Protein AF-A0A5C5FTT8-F1 (afdb_monomer_lite)

Organism: NCBI:txid5288

Foldseek 3Di:
DDDDDDDDDDDPPPPDPPDDQQKDFDWQWDPPDPPFIKTWTAIAGPPDDSPDDGPDTFWIWGPDFAQDQDFDADPVRHGDDCVPPPDDPDDPDDPDDGDGHIDIDGDPVVVVVSD

InterPro domains:
  IPR000307 Small ribosomal subunit protein bS16 [PF00886] (34-115)
  IPR023803 Small ribosomal subunit protein bS16 domain superfamily [G3DSA:3.30.1320.10] (9-115)
  IPR023803 Small ribosomal subunit protein bS16 domain superfamily [SSF54565] (23-114)

Secondary structure (DSSP, 8-state):
----------------------EEEEEEEPTT-SSS--EEEEEEETTS-TTSPPSEEEEEEEEEEE-PPPPPBPTTSPBPPHHHH-S-S-----SS---PEEEEEE-HHHHHHH-

Sequence (115 aa):
RLSSPAQLQAAPTQKRPTLTMAIRLRLSRHALTRNSPSYSLVATRSSSRPTAQPLEQLGLYQPLPSLEPAPSHSPNGAPRDPREWGARQFAPASERAPVGVKKVSWNLDRVRWWL

Structure (mmCIF, N/CA/C/O b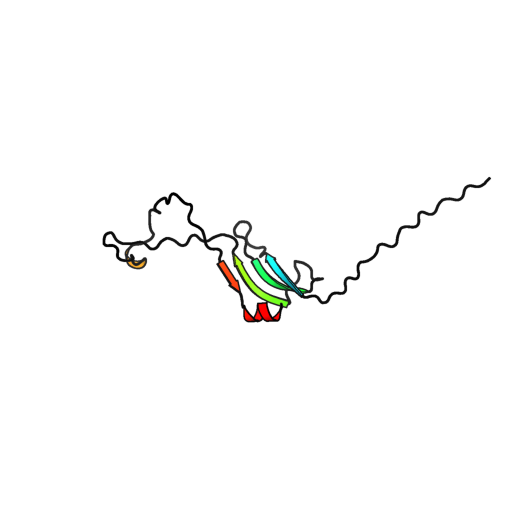ackbone):
data_AF-A0A5C5FTT8-F1
#
_entry.id   AF-A0A5C5FTT8-F1
#
loop_
_atom_site.group_PDB
_atom_site.id
_atom_site.type_symbol
_atom_site.label_atom_id
_atom_site.label_alt_id
_atom_site.label_comp_id
_atom_site.label_asym_id
_atom_site.label_entity_id
_atom_site.label_seq_id
_atom_site.pdbx_PDB_ins_code
_atom_site.Cartn_x
_atom_site.Cartn_y
_atom_site.Cartn_z
_atom_site.occupancy
_atom_site.B_iso_or_equiv
_atom_site.auth_seq_id
_atom_site.auth_comp_id
_atom_site.auth_asym_id
_atom_site.auth_atom_id
_atom_site.pdbx_PDB_model_num
ATOM 1 N N . ARG A 1 1 ? -42.520 44.480 38.877 1.00 45.84 1 ARG A N 1
ATOM 2 C CA . ARG A 1 1 ? -41.902 44.346 37.533 1.00 45.84 1 ARG A CA 1
ATOM 3 C C . ARG A 1 1 ? -40.552 43.662 37.745 1.00 45.84 1 ARG A C 1
ATOM 5 O O . ARG A 1 1 ? -39.659 44.302 38.266 1.00 45.84 1 ARG A O 1
ATOM 12 N N . LEU A 1 2 ? -40.533 42.329 37.823 1.00 53.53 2 LEU A N 1
ATOM 13 C CA . LEU A 1 2 ? -40.133 41.404 36.746 1.00 53.53 2 LEU A CA 1
ATOM 14 C C . LEU A 1 2 ? -38.753 41.731 36.164 1.00 53.53 2 LEU A C 1
ATOM 16 O O . LEU A 1 2 ? -38.648 42.701 35.421 1.00 53.53 2 LEU A O 1
ATOM 20 N N . SER A 1 3 ? -37.755 40.891 36.456 1.00 47.72 3 SER A N 1
ATOM 21 C CA . SER A 1 3 ? -36.723 40.444 35.502 1.00 47.72 3 SER A CA 1
ATOM 22 C C . SER A 1 3 ? -35.898 39.309 36.123 1.00 47.72 3 SER A C 1
ATOM 24 O O . SER A 1 3 ? -35.031 39.538 36.960 1.00 47.72 3 SER A O 1
ATOM 26 N N . SER A 1 4 ? -36.224 38.075 35.734 1.00 60.28 4 SER A N 1
ATOM 27 C CA . SER A 1 4 ? -35.455 36.859 36.025 1.00 60.28 4 SER A CA 1
ATOM 28 C C . SER A 1 4 ? -34.168 36.815 35.190 1.00 60.28 4 SER A C 1
ATOM 30 O O . SER A 1 4 ? -34.198 37.239 34.033 1.00 60.28 4 SER A O 1
ATOM 32 N N . PRO A 1 5 ? -33.061 36.243 35.692 1.00 58.53 5 PRO A N 1
ATOM 33 C CA . PRO A 1 5 ? -31.905 35.947 34.858 1.00 58.53 5 PRO A CA 1
ATOM 34 C C . PRO A 1 5 ? -32.193 34.721 33.979 1.00 58.53 5 PRO A C 1
ATOM 36 O O . PRO A 1 5 ? -32.525 33.642 34.470 1.00 58.53 5 PRO A O 1
ATOM 39 N N . ALA A 1 6 ? -32.080 34.898 32.663 1.00 56.66 6 ALA A N 1
ATOM 40 C CA . ALA A 1 6 ? -32.197 33.829 31.681 1.00 56.66 6 ALA A CA 1
ATOM 41 C C . ALA A 1 6 ? -31.043 32.824 31.853 1.00 56.66 6 ALA A C 1
ATOM 43 O O . ALA A 1 6 ? -29.889 33.122 31.543 1.00 56.66 6 ALA A O 1
ATOM 44 N N . GLN A 1 7 ? -31.356 31.626 32.351 1.00 58.19 7 GLN A N 1
ATOM 45 C CA . GLN A 1 7 ? -30.455 30.478 32.299 1.00 58.19 7 GLN A CA 1
ATOM 46 C C . GLN A 1 7 ? -30.270 30.051 30.837 1.00 58.19 7 GLN A C 1
ATOM 48 O O . GLN A 1 7 ? -31.174 29.479 30.228 1.00 58.19 7 GLN A O 1
ATOM 53 N N . LEU A 1 8 ? -29.084 30.299 30.278 1.00 57.03 8 LEU A N 1
ATOM 54 C CA . LEU A 1 8 ? -28.624 29.627 29.066 1.00 57.03 8 LEU A CA 1
ATOM 55 C C . LEU A 1 8 ? -28.445 28.131 29.371 1.00 57.03 8 LEU A C 1
ATOM 57 O O . LEU A 1 8 ? -27.460 27.719 29.983 1.00 57.03 8 LEU A O 1
ATOM 61 N N . GLN A 1 9 ? -29.402 27.312 28.939 1.00 58.94 9 GLN A N 1
ATOM 62 C CA . GLN A 1 9 ? -29.236 25.864 28.867 1.00 58.94 9 GLN A CA 1
ATOM 63 C C . GLN A 1 9 ? -28.202 25.535 27.786 1.00 58.94 9 GLN A C 1
ATOM 65 O O . GLN A 1 9 ? -28.449 25.696 26.592 1.00 58.94 9 GLN A O 1
ATOM 70 N N . ALA A 1 10 ? -27.028 25.074 28.215 1.00 61.75 10 ALA A N 1
ATOM 71 C CA . ALA A 1 10 ? -26.055 24.462 27.325 1.00 61.75 10 ALA A CA 1
ATOM 72 C C . ALA A 1 10 ? -26.677 23.204 26.700 1.00 61.75 10 ALA A C 1
ATOM 74 O O . ALA A 1 10 ? -27.115 22.297 27.411 1.00 61.75 10 ALA A O 1
ATOM 75 N N . ALA A 1 11 ? -26.732 23.166 25.368 1.00 57.81 11 ALA A N 1
ATOM 76 C CA . ALA A 1 11 ? -27.205 22.010 24.625 1.00 57.81 11 ALA A CA 1
ATOM 77 C C . ALA A 1 11 ? -26.387 20.762 25.010 1.00 57.81 11 ALA A C 1
ATOM 79 O O . ALA A 1 11 ? -25.159 20.852 25.117 1.00 57.81 11 ALA A O 1
ATOM 80 N N . PRO A 1 12 ? -27.020 19.590 25.195 1.00 52.34 12 PRO A N 1
ATOM 81 C CA . PRO A 1 12 ? -26.286 18.363 25.434 1.00 52.34 12 PRO A CA 1
ATOM 82 C C . PRO A 1 12 ? -25.447 18.064 24.195 1.00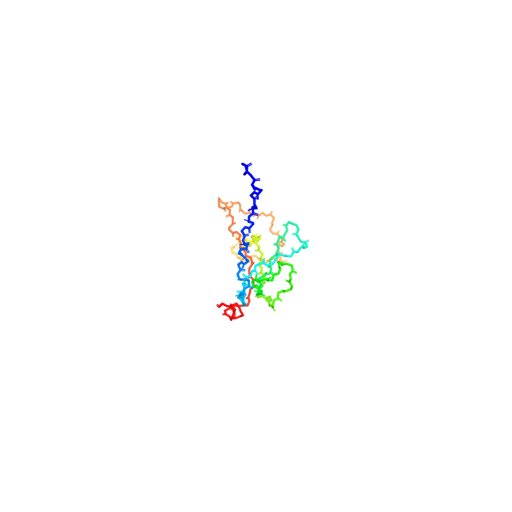 52.34 12 PRO A C 1
ATOM 84 O O . PRO A 1 12 ? -25.967 17.765 23.119 1.00 52.34 12 PRO A O 1
ATOM 87 N N . THR A 1 13 ? -24.128 18.160 24.345 1.00 60.56 13 THR A N 1
ATOM 88 C CA . THR A 1 13 ? -23.162 17.722 23.347 1.00 60.56 13 THR A CA 1
ATOM 89 C C . THR A 1 13 ? -23.474 16.263 23.037 1.00 60.56 13 THR A C 1
ATOM 91 O O . THR A 1 13 ? -23.205 15.385 23.858 1.00 60.56 13 THR A O 1
ATOM 94 N N . GLN A 1 14 ? -24.085 15.996 21.881 1.00 55.66 14 GLN A N 1
ATOM 95 C CA . GLN A 1 14 ? -24.316 14.639 21.405 1.00 55.66 14 GLN A CA 1
ATOM 96 C C . GLN A 1 14 ? -22.949 13.965 21.263 1.00 55.66 14 GLN A C 1
ATOM 98 O O . GLN A 1 14 ? -22.247 14.125 20.261 1.00 55.66 14 GLN A O 1
ATOM 103 N N . LYS A 1 15 ? -22.535 13.222 22.294 1.00 58.50 15 LYS A N 1
ATOM 104 C CA . LYS A 1 15 ? -21.434 12.273 22.191 1.00 58.50 15 LYS A CA 1
ATOM 105 C C . LYS A 1 15 ? -21.898 11.219 21.198 1.00 58.50 15 LYS A C 1
ATOM 107 O O . LYS A 1 15 ? -22.662 10.323 21.543 1.00 58.50 15 LYS A O 1
ATOM 112 N N . ARG A 1 16 ? -21.470 11.389 19.943 1.00 60.62 16 ARG A N 1
ATOM 113 C CA . ARG A 1 16 ? -21.615 10.394 18.879 1.00 60.62 16 ARG A CA 1
ATOM 114 C C . ARG A 1 16 ? -21.234 9.035 19.474 1.00 60.62 16 ARG A C 1
ATOM 116 O O . ARG A 1 16 ? -20.163 8.964 20.080 1.00 60.62 16 ARG A O 1
ATOM 123 N N . PRO A 1 17 ? -22.069 7.992 19.351 1.00 53.84 17 PRO A N 1
ATOM 124 C CA . PRO A 1 17 ? -21.755 6.694 19.922 1.00 53.84 17 PRO A CA 1
ATOM 125 C C . PRO A 1 17 ? -20.449 6.188 19.304 1.00 53.84 17 PRO A C 1
ATOM 127 O O . PRO A 1 17 ? -20.395 5.775 18.148 1.00 53.84 17 PRO A O 1
ATOM 130 N N . THR A 1 18 ? -19.364 6.254 20.074 1.00 60.09 18 THR A N 1
ATOM 131 C CA . THR A 1 18 ? -18.070 5.656 19.744 1.00 60.09 18 THR A CA 1
ATOM 132 C C . THR A 1 18 ? -18.144 4.169 20.051 1.00 60.09 18 THR A C 1
ATOM 134 O O . THR A 1 18 ? -17.471 3.671 20.947 1.00 60.09 18 THR A O 1
ATOM 137 N N . LEU A 1 19 ? -19.026 3.465 19.354 1.00 58.84 19 LEU A N 1
ATOM 138 C CA . LEU A 1 19 ? -19.178 2.023 19.467 1.00 58.84 19 LEU A CA 1
ATOM 139 C C . LEU A 1 19 ? -19.202 1.442 18.068 1.00 58.84 19 LEU A C 1
ATOM 141 O O . LEU A 1 19 ? -20.231 1.018 17.561 1.00 58.84 19 LEU A O 1
ATOM 145 N N . THR A 1 20 ? -18.041 1.411 17.436 1.00 54.59 20 THR A N 1
ATOM 146 C CA . THR A 1 20 ? -17.819 0.403 16.413 1.00 54.59 20 THR A CA 1
ATOM 147 C C . THR A 1 20 ? -16.488 -0.264 16.696 1.00 54.59 20 THR A C 1
ATOM 149 O O . THR A 1 20 ? -15.417 0.336 16.602 1.00 54.59 20 THR A O 1
ATOM 152 N N . MET A 1 21 ? -16.561 -1.560 16.990 1.00 72.62 21 MET A N 1
ATOM 153 C CA . MET A 1 21 ? -15.452 -2.510 16.878 1.00 72.62 21 MET A CA 1
ATOM 154 C C . MET A 1 21 ? -14.967 -2.659 15.421 1.00 72.62 21 MET A C 1
ATOM 156 O O . MET A 1 21 ? -14.365 -3.664 15.065 1.00 72.62 21 MET A O 1
ATOM 160 N N . ALA A 1 22 ? -15.240 -1.675 14.562 1.00 85.94 22 ALA A N 1
ATOM 161 C CA . ALA A 1 22 ? -14.861 -1.691 13.169 1.00 85.94 22 ALA A CA 1
ATOM 162 C C . ALA A 1 22 ? -13.337 -1.682 13.070 1.00 85.94 22 ALA A C 1
ATOM 164 O O . ALA A 1 22 ? -12.651 -0.842 13.672 1.00 85.94 22 ALA A O 1
ATOM 165 N N . ILE A 1 23 ? -12.815 -2.621 12.296 1.00 91.31 23 ILE A N 1
ATOM 166 C CA . ILE A 1 23 ? -11.417 -2.646 11.900 1.00 91.31 23 ILE A CA 1
ATOM 167 C C . ILE A 1 23 ? -11.240 -1.648 10.753 1.00 91.31 23 ILE A C 1
ATOM 169 O O . ILE A 1 23 ? -12.077 -1.545 9.861 1.00 91.31 23 ILE A O 1
ATOM 173 N N . ARG A 1 24 ? -10.138 -0.904 10.774 1.00 92.31 24 ARG A N 1
ATOM 174 C CA . ARG A 1 24 ? -9.701 -0.036 9.686 1.00 92.31 24 ARG A CA 1
ATOM 175 C C . ARG A 1 24 ? -8.305 -0.441 9.247 1.00 92.31 24 ARG A C 1
ATOM 177 O O . ARG A 1 24 ? -7.376 -0.471 10.063 1.00 92.31 24 ARG A O 1
ATOM 184 N N . LEU A 1 25 ? -8.160 -0.663 7.946 1.00 93.62 25 LEU A N 1
ATOM 185 C CA . LEU A 1 25 ? -6.863 -0.745 7.290 1.00 93.62 25 LEU A CA 1
ATOM 186 C C . LEU A 1 25 ? -6.331 0.676 7.086 1.00 93.62 25 LEU A C 1
ATOM 188 O O . LEU A 1 25 ? -6.997 1.524 6.486 1.00 93.62 25 LEU A O 1
ATOM 192 N N . ARG A 1 26 ? -5.155 0.972 7.640 1.00 92.94 26 ARG A N 1
ATOM 193 C CA . ARG A 1 26 ? -4.521 2.292 7.533 1.00 92.94 26 ARG A CA 1
ATOM 194 C C . ARG A 1 26 ? -3.044 2.172 7.189 1.00 92.94 26 ARG A C 1
ATOM 196 O O . ARG A 1 26 ? -2.412 1.161 7.473 1.00 92.94 26 ARG A O 1
ATOM 203 N N . LEU A 1 27 ? -2.492 3.241 6.626 1.00 93.75 27 LEU A N 1
ATOM 204 C CA . LEU A 1 27 ? -1.052 3.400 6.455 1.00 93.75 27 LEU A CA 1
ATOM 205 C C . LEU A 1 27 ? -0.472 4.075 7.702 1.00 93.75 27 LEU A C 1
ATOM 207 O O . LEU A 1 27 ? -0.849 5.197 8.039 1.00 93.75 27 LEU A O 1
ATOM 211 N N . SER A 1 28 ? 0.431 3.389 8.395 1.00 92.19 28 SER A N 1
ATOM 212 C CA . SER A 1 28 ? 1.191 3.922 9.526 1.00 92.19 28 SER A CA 1
ATOM 213 C C . SER A 1 28 ? 2.545 4.432 9.046 1.00 92.19 28 SER A C 1
ATOM 215 O O . SER A 1 28 ? 3.246 3.721 8.329 1.00 92.19 28 SER A O 1
ATOM 217 N N . ARG A 1 29 ? 2.921 5.659 9.415 1.00 89.94 29 ARG A N 1
ATOM 218 C CA . ARG A 1 29 ? 4.194 6.269 9.004 1.00 89.94 29 ARG A CA 1
ATOM 219 C C . ARG A 1 29 ? 5.309 5.884 9.975 1.00 89.94 29 ARG A C 1
ATOM 221 O O . ARG A 1 29 ? 5.142 6.033 11.183 1.00 89.94 29 ARG A O 1
ATOM 228 N N . HIS A 1 30 ? 6.471 5.495 9.456 1.00 85.94 30 HIS A N 1
ATOM 229 C CA . HIS A 1 30 ? 7.673 5.357 10.281 1.00 85.94 30 HIS A CA 1
ATOM 230 C C . HIS A 1 30 ? 8.262 6.737 10.613 1.00 85.94 30 HIS A C 1
ATOM 232 O O . HIS A 1 30 ? 8.432 7.582 9.734 1.00 85.94 30 HIS A O 1
ATOM 238 N N . ALA A 1 31 ? 8.576 6.979 11.889 1.00 74.12 31 ALA A N 1
ATOM 239 C CA . ALA A 1 31 ? 9.054 8.282 12.366 1.00 74.12 31 ALA A CA 1
ATOM 240 C C . ALA A 1 31 ? 10.510 8.606 11.972 1.00 74.12 31 ALA A C 1
ATOM 242 O O . ALA A 1 31 ? 10.923 9.758 12.069 1.00 74.12 31 ALA A O 1
ATOM 243 N N . LEU A 1 32 ? 11.286 7.609 11.533 1.00 70.44 32 LEU A N 1
ATOM 244 C CA . LEU A 1 32 ? 12.744 7.723 11.418 1.00 70.44 32 LEU A CA 1
ATOM 245 C C . LEU A 1 32 ? 13.232 8.500 10.182 1.00 70.44 32 LEU A C 1
ATOM 247 O O . LEU A 1 32 ? 14.365 8.971 10.169 1.00 70.44 32 LEU A O 1
ATOM 251 N N . THR A 1 33 ? 12.410 8.656 9.141 1.00 75.56 33 THR A N 1
ATOM 252 C CA . THR A 1 33 ? 12.853 9.195 7.847 1.00 75.56 33 THR A CA 1
ATOM 253 C C . THR A 1 33 ? 12.093 10.466 7.444 1.00 75.56 33 THR A C 1
ATOM 255 O O . THR A 1 33 ? 10.918 10.445 7.064 1.00 75.56 33 THR A O 1
ATOM 258 N N . ARG A 1 34 ? 12.778 11.621 7.510 1.00 76.69 34 ARG A N 1
ATOM 259 C CA . ARG A 1 34 ? 12.205 12.934 7.142 1.00 76.69 34 ARG A CA 1
ATOM 260 C C . ARG A 1 34 ? 12.005 13.076 5.626 1.00 76.69 34 ARG A C 1
ATOM 262 O O . ARG A 1 34 ? 10.940 13.525 5.217 1.00 76.69 34 ARG A O 1
ATOM 269 N N . ASN A 1 35 ? 12.982 12.626 4.830 1.00 83.69 35 ASN A N 1
ATOM 270 C CA . ASN A 1 35 ? 13.014 12.796 3.365 1.00 83.69 35 ASN A CA 1
ATOM 271 C C . ASN A 1 35 ? 12.806 11.490 2.577 1.00 83.69 35 ASN A C 1
ATOM 273 O O . ASN A 1 35 ? 12.732 11.507 1.354 1.00 83.69 35 ASN A O 1
ATOM 277 N N . SER A 1 36 ? 12.690 10.359 3.270 1.00 84.62 36 SER A N 1
ATOM 278 C CA . SER A 1 36 ? 12.451 9.042 2.676 1.00 84.62 36 SER A CA 1
ATOM 279 C C . SER A 1 36 ? 11.256 8.364 3.350 1.00 84.62 36 SER A C 1
ATOM 281 O O . SER A 1 36 ? 11.430 7.405 4.105 1.00 84.62 36 SER A O 1
ATOM 283 N N . PRO A 1 37 ? 10.028 8.887 3.156 1.00 88.88 37 PRO A N 1
ATOM 284 C CA . PRO A 1 37 ? 8.855 8.370 3.847 1.00 88.88 37 PRO A CA 1
ATOM 285 C C . PRO A 1 37 ? 8.653 6.888 3.530 1.00 88.88 37 PRO A C 1
ATOM 287 O O . PRO A 1 37 ? 8.661 6.485 2.371 1.00 88.88 37 PRO A O 1
ATOM 290 N N . SER A 1 38 ? 8.438 6.089 4.568 1.00 91.06 38 SER A N 1
ATOM 291 C CA . SER A 1 38 ? 8.023 4.696 4.461 1.00 91.06 38 SER A CA 1
ATOM 292 C C . SER A 1 38 ? 6.756 4.488 5.284 1.00 91.06 38 SER A C 1
ATOM 294 O O . SER A 1 38 ? 6.575 5.091 6.351 1.00 91.06 38 SER A O 1
ATOM 296 N N . TYR A 1 39 ? 5.861 3.650 4.767 1.00 93.19 39 TYR A N 1
ATOM 297 C CA . TYR A 1 39 ? 4.589 3.347 5.405 1.00 93.19 39 TYR A CA 1
ATOM 298 C C . TYR A 1 39 ? 4.424 1.844 5.599 1.00 93.19 39 TYR A C 1
ATOM 300 O O . TYR A 1 39 ? 4.764 1.059 4.719 1.00 93.19 39 TYR A O 1
ATOM 308 N N . SER A 1 40 ? 3.839 1.458 6.725 1.00 94.06 40 SER A N 1
ATOM 309 C CA . SER A 1 40 ? 3.346 0.105 6.968 1.00 94.06 40 SER A CA 1
ATOM 310 C C . SER A 1 40 ? 1.835 0.064 6.773 1.00 94.06 40 SER A C 1
ATOM 312 O O . SER A 1 40 ? 1.116 0.876 7.359 1.00 94.06 40 SER A O 1
ATOM 314 N N . LEU A 1 41 ? 1.335 -0.881 5.980 1.00 95.19 41 LEU A N 1
ATOM 315 C CA . LEU A 1 41 ? -0.092 -1.187 5.915 1.00 95.19 41 LEU A CA 1
ATOM 316 C C . LEU A 1 41 ? -0.466 -1.990 7.161 1.00 95.19 41 LEU A C 1
ATOM 318 O O . LEU A 1 41 ? 0.112 -3.046 7.407 1.00 95.19 41 LEU A O 1
ATOM 322 N N . VAL A 1 42 ? -1.407 -1.488 7.958 1.00 95.31 42 VAL A N 1
ATOM 323 C CA . VAL A 1 42 ? -1.753 -2.072 9.259 1.00 95.31 42 VAL A CA 1
ATOM 324 C C . VAL A 1 42 ? -3.261 -2.185 9.460 1.00 95.31 42 VAL A C 1
ATOM 326 O O . VAL A 1 42 ? -4.015 -1.283 9.088 1.00 95.31 42 VAL A O 1
ATOM 329 N N . ALA A 1 43 ? -3.690 -3.263 10.111 1.00 95.00 43 ALA A N 1
ATOM 330 C CA . ALA A 1 43 ? -5.049 -3.434 10.610 1.00 95.00 43 ALA A CA 1
ATOM 331 C C . ALA A 1 43 ? -5.153 -2.867 12.031 1.00 95.00 43 ALA A C 1
ATOM 333 O O . ALA A 1 43 ? -4.370 -3.208 12.922 1.00 95.00 43 ALA A O 1
ATOM 334 N N . THR A 1 44 ? -6.108 -1.966 12.262 1.00 93.62 44 THR A N 1
ATOM 335 C CA . THR A 1 44 ? -6.278 -1.290 13.556 1.00 93.62 44 THR A CA 1
ATOM 336 C C . THR A 1 44 ? -7.742 -1.153 13.929 1.00 93.62 44 THR A C 1
ATOM 338 O O . THR A 1 44 ? -8.600 -1.055 13.062 1.00 93.62 44 THR A O 1
ATOM 341 N N . ARG A 1 45 ? -8.044 -1.091 15.227 1.00 91.62 45 ARG A N 1
ATOM 342 C CA . ARG A 1 45 ? -9.388 -0.719 15.694 1.00 91.62 45 ARG A CA 1
ATOM 343 C C . ARG A 1 45 ? -9.670 0.736 15.315 1.00 91.62 45 ARG A C 1
ATOM 345 O O . ARG A 1 45 ? -8.798 1.582 15.501 1.00 91.62 45 ARG A O 1
ATOM 352 N N . SER A 1 46 ? -10.881 1.051 14.863 1.00 87.88 46 SER A N 1
ATOM 353 C CA . SER A 1 46 ? -11.240 2.407 14.408 1.00 87.88 46 SER A CA 1
ATOM 354 C C . SER A 1 46 ? -11.081 3.479 15.488 1.00 87.88 46 SER A C 1
ATOM 356 O O . SER A 1 46 ? -10.654 4.590 15.193 1.00 87.88 46 SER A O 1
ATOM 358 N N . SER A 1 47 ? -11.340 3.132 16.753 1.00 85.69 47 SER A N 1
ATOM 359 C CA . SER A 1 47 ? -11.128 4.028 17.901 1.00 85.69 47 SER A CA 1
ATOM 360 C C . SER A 1 47 ? -9.656 4.142 18.340 1.00 85.69 47 SER A C 1
ATOM 362 O O . SER A 1 47 ? -9.350 4.856 19.296 1.00 85.69 47 SER A O 1
ATOM 364 N N . SER A 1 48 ? -8.735 3.411 17.707 1.00 86.75 48 SER A N 1
ATOM 365 C CA . SER A 1 48 ? -7.335 3.358 18.123 1.00 86.75 48 SER A CA 1
ATOM 366 C C . SER A 1 48 ? -6.578 4.622 17.729 1.00 86.75 48 SER A C 1
ATOM 368 O O . SER A 1 48 ? -6.681 5.107 16.597 1.00 86.75 48 SER A O 1
ATOM 370 N N . ARG A 1 49 ? -5.737 5.122 18.642 1.00 86.19 49 ARG A N 1
ATOM 371 C CA . ARG A 1 49 ? -4.877 6.284 18.379 1.00 86.19 49 ARG A CA 1
ATOM 372 C C . ARG A 1 49 ? -3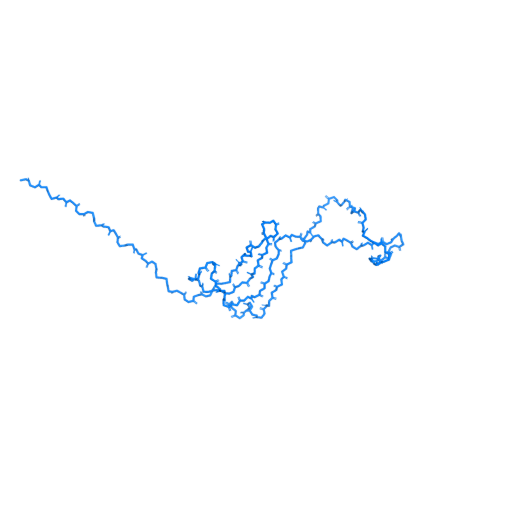.941 6.006 17.187 1.00 86.19 49 ARG A C 1
ATOM 374 O O . ARG A 1 49 ? -3.549 4.855 16.970 1.00 86.19 49 ARG A O 1
ATOM 381 N N . PRO A 1 50 ? -3.533 7.025 16.411 1.00 81.94 50 PRO A N 1
ATOM 382 C CA . PRO A 1 50 ? -2.578 6.851 15.310 1.00 81.94 50 PRO A CA 1
ATOM 383 C C . PRO A 1 50 ? -1.249 6.214 15.734 1.00 81.94 50 PRO A C 1
ATOM 385 O O . PRO A 1 50 ? -0.685 5.421 14.989 1.00 81.94 50 PRO A O 1
ATOM 388 N N . THR A 1 51 ? -0.793 6.511 16.952 1.00 83.12 51 THR A N 1
ATOM 389 C CA . THR A 1 51 ? 0.460 6.006 17.536 1.00 83.12 51 THR A CA 1
ATOM 390 C C . THR A 1 51 ? 0.320 4.667 18.256 1.00 83.12 51 THR A C 1
ATOM 392 O O . THR A 1 51 ? 1.317 4.113 18.707 1.00 83.12 51 THR A O 1
ATOM 395 N N . ALA A 1 52 ? -0.902 4.152 18.410 1.00 86.94 52 ALA A N 1
ATOM 396 C CA . ALA A 1 52 ? -1.122 2.885 19.090 1.00 86.94 52 ALA A CA 1
ATOM 397 C C . ALA A 1 52 ? -0.627 1.709 18.242 1.00 86.94 52 ALA A C 1
ATOM 399 O O . ALA A 1 52 ? -0.687 1.745 17.007 1.00 86.94 52 ALA A O 1
ATOM 400 N N . GLN A 1 53 ? -0.197 0.652 18.931 1.00 90.75 53 GLN A N 1
ATOM 401 C CA . GLN A 1 53 ? 0.243 -0.581 18.298 1.00 90.75 53 GLN A CA 1
ATOM 402 C C . GLN A 1 53 ? -0.891 -1.179 17.444 1.00 90.75 53 GLN A C 1
ATOM 404 O O . GLN A 1 53 ? -2.041 -1.243 17.901 1.00 90.75 53 GLN A O 1
ATOM 409 N N . PRO A 1 54 ? -0.603 -1.568 16.192 1.00 93.25 54 PRO A N 1
ATOM 410 C CA . PRO A 1 54 ? -1.592 -2.193 15.330 1.00 93.25 54 PRO A CA 1
ATOM 411 C C . PRO A 1 54 ? -1.900 -3.628 15.762 1.00 93.25 54 PRO A C 1
ATOM 413 O O . PRO A 1 54 ? -1.118 -4.245 16.478 1.00 93.25 54 PRO A O 1
ATOM 416 N N . LEU A 1 55 ? -3.040 -4.155 15.305 1.00 93.69 55 LEU A N 1
ATOM 417 C CA . LEU A 1 55 ? -3.397 -5.563 15.514 1.00 93.69 55 LEU A CA 1
ATOM 418 C C . LEU A 1 55 ? -2.500 -6.468 14.671 1.00 93.69 55 LEU A C 1
ATOM 420 O O . LEU A 1 55 ? -1.991 -7.469 15.156 1.00 93.69 55 LEU A O 1
ATOM 424 N N . GLU A 1 56 ? -2.296 -6.081 13.414 1.00 95.00 56 GLU A N 1
ATOM 425 C CA . GLU A 1 56 ? -1.464 -6.814 12.470 1.00 95.00 56 GLU A CA 1
ATOM 426 C C . GLU A 1 56 ? -0.847 -5.852 11.455 1.00 95.00 56 GLU A C 1
ATOM 428 O O . GLU A 1 56 ? -1.482 -4.880 11.027 1.00 95.00 56 GLU A O 1
ATOM 433 N N . GLN A 1 57 ? 0.393 -6.131 11.062 1.00 95.12 57 GLN A N 1
ATOM 434 C CA . GLN A 1 57 ? 1.047 -5.477 9.938 1.00 95.12 57 GLN A CA 1
ATOM 435 C C . GLN A 1 57 ? 0.893 -6.353 8.695 1.00 95.12 57 GLN A C 1
ATOM 437 O O . GLN A 1 57 ? 1.348 -7.489 8.663 1.00 95.12 57 GLN A O 1
ATOM 442 N N . LEU A 1 58 ? 0.260 -5.798 7.669 1.00 96.50 58 LEU A N 1
ATOM 443 C CA . LEU A 1 58 ? -0.097 -6.497 6.437 1.00 96.50 58 LEU A CA 1
ATOM 444 C C . LEU A 1 58 ? 0.927 -6.285 5.329 1.00 96.50 58 LEU A C 1
ATOM 446 O O . LEU A 1 58 ? 0.981 -7.074 4.390 1.00 96.50 58 LEU A O 1
ATOM 450 N N . GLY A 1 59 ? 1.722 -5.218 5.406 1.00 95.31 59 GLY A N 1
ATOM 451 C CA . GLY A 1 59 ? 2.686 -4.910 4.362 1.00 95.31 59 GLY A CA 1
ATOM 452 C C . GLY A 1 59 ? 3.446 -3.609 4.559 1.00 95.31 59 GLY A C 1
ATOM 453 O O . GLY A 1 59 ? 3.272 -2.903 5.552 1.00 95.31 59 GLY A O 1
ATOM 454 N N . LEU A 1 60 ? 4.273 -3.296 3.569 1.00 94.69 60 LEU A N 1
ATOM 455 C CA . LEU A 1 60 ? 5.100 -2.107 3.457 1.00 94.69 60 LEU A CA 1
ATOM 456 C C . LEU A 1 60 ? 4.835 -1.406 2.125 1.00 94.69 60 LEU A C 1
ATOM 458 O O . LEU A 1 60 ? 4.675 -2.033 1.077 1.00 94.69 60 LEU A O 1
ATOM 462 N N . TYR A 1 61 ? 4.838 -0.082 2.174 1.00 93.94 61 TYR A N 1
ATOM 463 C CA . TYR A 1 61 ? 4.661 0.789 1.028 1.00 93.94 61 TYR A CA 1
ATOM 464 C C . TYR A 1 61 ? 5.735 1.874 1.011 1.00 93.94 61 TYR A C 1
ATOM 466 O O . TYR A 1 61 ? 5.919 2.621 1.980 1.00 93.94 61 TYR A O 1
ATOM 474 N N . GLN A 1 62 ? 6.419 1.975 -0.126 1.00 91.56 62 GLN A N 1
ATOM 475 C CA . GLN A 1 62 ? 7.353 3.046 -0.437 1.00 91.56 62 GLN A CA 1
ATOM 476 C C . GLN A 1 62 ? 6.718 3.970 -1.491 1.00 91.56 62 GLN A C 1
ATOM 478 O O . GLN A 1 62 ? 6.518 3.560 -2.636 1.00 91.56 62 GLN A O 1
ATOM 483 N N . PRO A 1 63 ? 6.383 5.220 -1.128 1.00 89.75 63 PRO A N 1
ATOM 484 C CA . PRO A 1 63 ? 5.726 6.168 -2.023 1.00 89.75 63 PRO A CA 1
ATOM 485 C C . 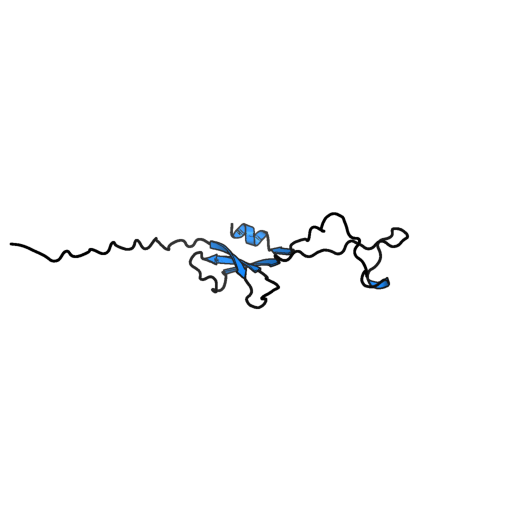PRO A 1 63 ? 6.689 6.787 -3.040 1.00 89.75 63 PRO A C 1
ATOM 487 O O . PRO A 1 63 ? 6.237 7.271 -4.078 1.00 89.75 63 PRO A O 1
ATOM 490 N N . LEU A 1 64 ? 7.989 6.805 -2.725 1.00 88.06 64 LEU A N 1
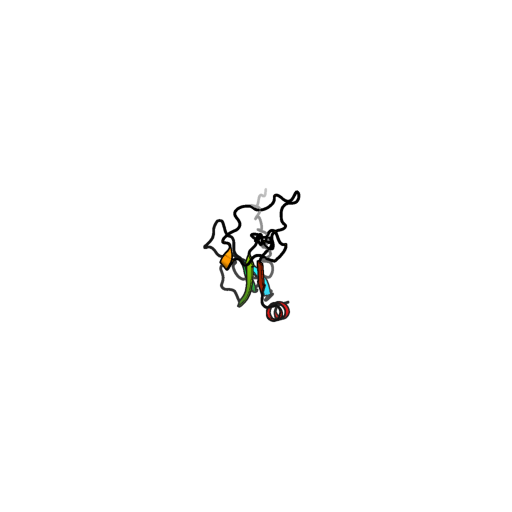ATOM 491 C CA . LEU A 1 64 ? 9.026 7.325 -3.603 1.00 88.06 64 LEU A CA 1
ATOM 492 C C . LEU A 1 64 ? 9.204 6.352 -4.775 1.00 88.06 64 LEU A C 1
ATOM 494 O O . LEU A 1 64 ? 9.491 5.175 -4.539 1.00 88.06 64 LEU A O 1
ATOM 498 N N . PRO A 1 65 ? 9.009 6.809 -6.021 1.00 86.12 65 PRO A N 1
ATOM 499 C CA . PRO A 1 65 ? 9.160 5.954 -7.182 1.00 86.12 65 PRO A CA 1
ATOM 500 C C . PRO A 1 65 ? 10.636 5.590 -7.375 1.00 86.12 65 PRO A C 1
ATOM 502 O O . PRO A 1 65 ? 11.514 6.450 -7.353 1.00 86.12 65 PRO A O 1
ATOM 505 N N . SER A 1 66 ? 10.900 4.305 -7.576 1.00 80.56 66 SER A N 1
ATOM 506 C CA . SER A 1 66 ? 12.207 3.803 -7.980 1.00 80.56 66 SER A CA 1
ATOM 507 C C . SER A 1 66 ? 12.276 3.838 -9.501 1.00 80.56 66 SER A C 1
ATOM 509 O O . SER A 1 66 ? 11.432 3.246 -10.172 1.00 80.56 66 SER A O 1
ATOM 511 N N . LEU A 1 67 ? 13.279 4.519 -10.050 1.00 78.19 67 LEU A N 1
ATOM 512 C CA . LEU A 1 67 ? 13.631 4.365 -11.456 1.00 78.19 67 LEU A CA 1
ATOM 513 C C . LEU A 1 67 ? 14.413 3.059 -11.572 1.00 78.19 67 LEU A C 1
ATOM 515 O O . LEU A 1 67 ? 15.518 2.961 -11.038 1.00 78.19 67 LEU A O 1
ATOM 519 N N . GLU A 1 68 ? 13.831 2.038 -12.196 1.00 66.94 68 GLU A N 1
ATOM 520 C CA . GLU A 1 68 ? 14.642 0.887 -12.580 1.00 66.94 68 GLU A CA 1
ATOM 521 C C . GLU A 1 68 ? 15.574 1.328 -13.714 1.00 66.94 68 GLU A C 1
ATOM 523 O O . GLU A 1 68 ? 15.109 1.916 -14.697 1.00 66.94 68 GLU A O 1
ATOM 528 N N . PRO A 1 69 ? 16.896 1.129 -13.582 1.00 63.56 69 PRO A N 1
ATOM 529 C CA . PRO A 1 69 ? 17.809 1.464 -14.657 1.00 63.56 69 PRO A CA 1
ATOM 530 C C . PRO A 1 69 ? 17.481 0.582 -15.863 1.00 63.56 69 PRO A C 1
ATOM 532 O O . PRO A 1 69 ? 17.395 -0.638 -15.738 1.00 63.56 69 PRO A O 1
ATOM 535 N N . ALA A 1 70 ? 17.304 1.195 -17.037 1.00 62.47 70 ALA A N 1
ATOM 536 C CA . ALA A 1 70 ? 17.086 0.445 -18.271 1.00 62.47 70 ALA A CA 1
ATOM 537 C C . ALA A 1 70 ? 18.209 -0.597 -18.471 1.00 62.47 70 ALA A C 1
ATOM 539 O O . ALA A 1 70 ? 19.376 -0.276 -18.202 1.00 62.47 70 ALA A O 1
ATOM 540 N N . PRO A 1 71 ? 17.908 -1.812 -18.970 1.00 62.94 71 PRO A N 1
ATOM 541 C CA . PRO A 1 71 ? 18.928 -2.825 -19.223 1.00 62.94 71 PRO A CA 1
ATOM 542 C C . PRO A 1 71 ? 19.973 -2.268 -20.193 1.00 62.94 71 PRO A C 1
ATOM 544 O O . PRO A 1 71 ? 19.645 -1.706 -21.237 1.00 62.94 71 PRO A O 1
ATOM 547 N N . SER A 1 72 ? 21.255 -2.275 -19.815 1.00 63.28 72 SER A N 1
ATOM 548 C CA . SER A 1 72 ? 22.351 -1.918 -20.735 1.00 63.28 72 SER A CA 1
ATOM 549 C C . SER A 1 72 ? 22.480 -2.963 -21.810 1.00 63.28 72 SER A C 1
ATOM 551 O O . SER A 1 72 ? 22.564 -4.139 -21.497 1.00 63.28 72 SER A O 1
ATOM 553 N N . HIS A 1 73 ? 22.547 -2.514 -23.057 1.00 65.75 73 HIS A N 1
ATOM 554 C CA . HIS A 1 73 ? 22.950 -3.340 -24.181 1.00 65.75 73 HIS A CA 1
ATOM 555 C C . HIS A 1 73 ? 24.404 -3.006 -24.527 1.00 65.75 73 HIS A C 1
ATOM 557 O O . HIS A 1 73 ? 24.843 -1.860 -24.379 1.00 65.75 73 HIS A O 1
ATOM 563 N N . SER A 1 74 ? 25.176 -4.010 -24.927 1.00 68.62 74 SER A N 1
ATOM 564 C CA . SER A 1 74 ? 26.481 -3.815 -25.556 1.00 68.62 74 SER A CA 1
ATOM 565 C C . SER A 1 74 ? 26.301 -3.220 -26.966 1.00 68.62 74 SER A C 1
ATOM 567 O O . SER A 1 74 ? 25.193 -3.272 -27.508 1.00 68.62 74 SER A O 1
ATOM 569 N N . PRO A 1 75 ? 27.365 -2.693 -27.606 1.00 70.00 75 PRO A N 1
ATOM 570 C CA . PRO A 1 75 ? 27.313 -2.263 -29.010 1.00 70.00 75 PRO A CA 1
ATOM 571 C C . PRO A 1 75 ? 26.820 -3.355 -29.976 1.00 70.00 75 PRO A C 1
ATOM 573 O O . PRO A 1 75 ? 26.300 -3.046 -31.040 1.00 70.00 75 PRO A O 1
ATOM 576 N N . ASN A 1 76 ? 26.927 -4.624 -29.567 1.00 77.12 76 ASN A N 1
ATOM 577 C CA . ASN A 1 76 ? 26.498 -5.799 -30.324 1.00 77.12 76 ASN A CA 1
ATOM 578 C C . ASN A 1 76 ? 25.054 -6.241 -29.987 1.00 77.12 76 ASN A C 1
ATOM 580 O O . ASN A 1 76 ? 24.635 -7.323 -30.382 1.00 77.12 76 ASN A O 1
ATOM 584 N N . GLY A 1 77 ? 24.299 -5.454 -29.209 1.00 70.38 77 GLY A N 1
ATOM 585 C CA . GLY A 1 77 ? 22.893 -5.708 -28.862 1.00 70.38 77 GLY A CA 1
ATOM 586 C C . GLY A 1 77 ? 22.655 -6.673 -27.691 1.00 70.38 77 GLY A C 1
ATOM 587 O O . GLY A 1 77 ? 21.547 -6.719 -27.153 1.00 70.38 77 GLY A O 1
ATOM 588 N N . ALA A 1 78 ? 23.678 -7.400 -27.235 1.00 75.56 78 ALA A N 1
ATOM 589 C CA . ALA A 1 78 ? 23.551 -8.322 -26.105 1.00 75.56 78 ALA A CA 1
ATOM 590 C C . ALA A 1 78 ? 23.311 -7.568 -24.777 1.00 75.56 78 ALA A C 1
ATOM 592 O O . ALA A 1 78 ? 23.933 -6.520 -24.563 1.00 75.56 78 ALA A O 1
ATOM 593 N N . PRO A 1 79 ? 22.447 -8.072 -23.872 1.00 70.44 79 PRO A N 1
ATOM 594 C CA . PRO A 1 79 ? 22.294 -7.506 -22.536 1.00 70.44 79 PRO A CA 1
ATOM 595 C C . PRO A 1 79 ? 23.637 -7.574 -21.801 1.00 70.44 79 PRO A C 1
ATOM 597 O O . PRO A 1 79 ? 24.298 -8.606 -21.750 1.00 70.44 79 PRO A O 1
ATOM 600 N N . ARG A 1 80 ? 24.067 -6.431 -21.283 1.00 69.94 80 ARG A N 1
ATOM 601 C CA . ARG A 1 80 ? 25.373 -6.212 -20.669 1.00 69.94 80 ARG A CA 1
ATOM 602 C C . ARG A 1 80 ? 25.328 -6.697 -19.226 1.00 69.94 80 ARG A C 1
ATOM 604 O O . ARG A 1 80 ? 24.516 -6.187 -18.452 1.00 69.94 80 ARG A O 1
ATOM 611 N N . ASP A 1 81 ? 26.202 -7.636 -18.872 1.00 70.44 81 ASP A N 1
ATOM 612 C CA . ASP A 1 81 ? 26.333 -8.102 -17.492 1.00 70.44 81 ASP A CA 1
ATOM 613 C C . ASP A 1 81 ? 26.841 -6.946 -16.599 1.00 70.44 81 ASP A C 1
ATOM 615 O O . ASP A 1 81 ? 27.893 -6.357 -16.889 1.00 70.44 81 ASP A O 1
ATOM 619 N N . PRO A 1 82 ? 26.116 -6.582 -15.522 1.00 67.00 82 PRO A N 1
ATOM 620 C CA . PRO A 1 82 ? 26.541 -5.545 -14.586 1.00 67.00 82 PRO A CA 1
ATOM 621 C C . PRO A 1 82 ? 27.897 -5.809 -13.913 1.00 67.00 82 PRO A C 1
ATOM 623 O O . PRO A 1 82 ? 28.564 -4.854 -13.514 1.00 67.00 82 PRO A O 1
ATOM 626 N N . ARG A 1 83 ? 28.314 -7.075 -13.764 1.00 71.00 83 ARG A N 1
ATOM 627 C CA . ARG A 1 83 ? 29.573 -7.451 -13.091 1.00 71.00 83 ARG A CA 1
ATOM 628 C C . ARG A 1 83 ? 30.809 -7.158 -13.932 1.00 71.00 83 ARG A C 1
ATOM 630 O O . ARG A 1 83 ? 31.846 -6.813 -13.379 1.00 71.00 83 ARG A O 1
ATOM 637 N N . GLU A 1 84 ? 30.694 -7.279 -15.247 1.00 71.25 84 GLU A N 1
ATOM 638 C CA . GLU A 1 84 ? 31.824 -7.142 -16.172 1.00 71.25 84 GLU A CA 1
ATOM 639 C C . GLU A 1 84 ? 32.114 -5.685 -16.544 1.00 71.25 84 GLU A C 1
ATOM 641 O O . GLU A 1 84 ? 33.227 -5.341 -16.930 1.00 71.25 84 GLU A O 1
ATOM 646 N N . TRP A 1 85 ? 31.114 -4.810 -16.434 1.00 62.84 85 TRP A N 1
ATOM 647 C CA . TRP A 1 85 ? 31.151 -3.517 -17.111 1.00 62.84 85 TRP A CA 1
ATOM 648 C C . TRP A 1 85 ? 30.915 -2.287 -16.223 1.00 62.84 85 TRP A C 1
ATOM 650 O O . TRP A 1 85 ? 30.946 -1.164 -16.739 1.00 62.84 85 TRP A O 1
ATOM 660 N N . GLY A 1 86 ? 30.685 -2.482 -14.923 1.00 65.31 86 GLY A N 1
ATOM 661 C CA . GLY A 1 86 ? 30.492 -1.404 -13.953 1.00 65.31 86 GLY A CA 1
ATOM 662 C C . GLY A 1 86 ? 29.183 -0.619 -14.118 1.00 65.31 86 GLY A C 1
ATOM 663 O O . GLY A 1 86 ? 28.326 -0.928 -14.949 1.00 65.31 86 GLY A O 1
ATOM 664 N N . ALA A 1 87 ? 29.006 0.414 -13.288 1.00 59.69 87 ALA A N 1
ATOM 665 C CA . ALA A 1 87 ? 27.815 1.260 -13.318 1.00 59.69 87 ALA A CA 1
ATOM 666 C C . ALA A 1 87 ? 27.740 2.085 -14.619 1.00 59.69 87 ALA A C 1
ATOM 668 O O . ALA A 1 87 ? 28.727 2.681 -15.053 1.00 59.69 87 ALA A O 1
ATOM 669 N N . ARG A 1 88 ? 26.549 2.153 -15.231 1.00 61.50 88 ARG A N 1
ATOM 670 C CA . ARG A 1 88 ? 26.278 3.016 -16.394 1.00 61.50 88 ARG A CA 1
ATOM 671 C C . ARG A 1 88 ? 26.641 4.471 -16.064 1.00 61.50 88 ARG A C 1
ATOM 673 O O . ARG A 1 88 ? 26.102 5.031 -15.117 1.00 61.50 88 ARG A O 1
ATOM 680 N N . GLN A 1 89 ? 27.489 5.090 -16.884 1.00 61.59 89 GLN A N 1
ATOM 681 C CA . GLN A 1 89 ? 27.886 6.497 -16.720 1.00 61.59 89 GLN A CA 1
ATOM 682 C C . GLN A 1 89 ? 26.852 7.487 -17.286 1.00 61.59 89 GLN A C 1
ATOM 684 O O . GLN A 1 89 ? 26.804 8.630 -16.846 1.00 61.59 89 GLN A O 1
ATOM 689 N N . PHE A 1 90 ? 25.997 7.054 -18.225 1.00 53.31 90 PHE A N 1
ATOM 690 C CA . PHE A 1 90 ? 25.011 7.916 -18.884 1.00 53.31 90 PHE A CA 1
ATOM 691 C C . PHE A 1 90 ? 23.663 7.207 -19.065 1.00 53.31 90 PHE A C 1
ATOM 693 O O . PHE A 1 90 ? 23.593 6.069 -19.540 1.00 53.31 90 PHE A O 1
ATOM 700 N N . ALA A 1 91 ? 22.579 7.889 -18.692 1.00 57.84 91 ALA A N 1
ATOM 701 C CA . ALA A 1 91 ? 21.222 7.509 -19.065 1.00 57.84 91 ALA A CA 1
ATOM 70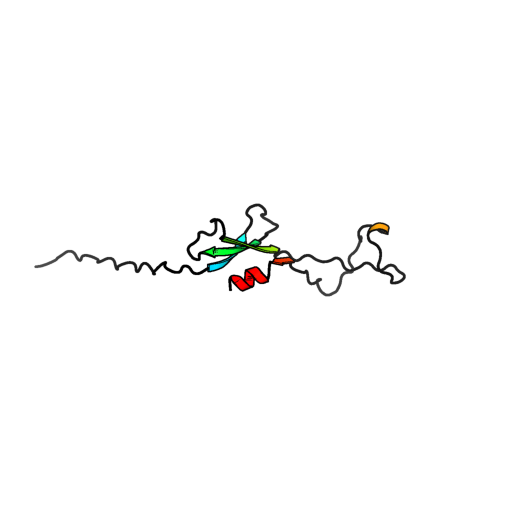2 C C . ALA A 1 91 ? 20.859 8.251 -20.364 1.00 57.84 91 ALA A C 1
ATOM 704 O O . ALA A 1 91 ? 21.005 9.474 -20.396 1.00 57.84 91 ALA A O 1
ATOM 705 N N . PRO A 1 92 ? 20.410 7.568 -21.434 1.00 55.53 92 PRO A N 1
ATOM 706 C CA . PRO A 1 92 ? 19.911 8.268 -22.610 1.00 55.53 92 PRO A CA 1
ATOM 707 C C . PRO A 1 92 ? 18.702 9.112 -22.195 1.00 55.53 92 PRO A C 1
ATOM 709 O O . PRO A 1 92 ? 17.755 8.595 -21.595 1.00 55.53 92 PRO A O 1
ATOM 712 N N . ALA A 1 93 ? 18.762 10.414 -22.479 1.00 54.34 93 ALA A N 1
ATOM 713 C CA . ALA A 1 93 ? 17.649 11.328 -22.280 1.00 54.34 93 ALA A CA 1
ATOM 714 C C . ALA A 1 93 ? 16.512 10.891 -23.212 1.00 54.34 93 ALA A C 1
ATOM 716 O O . ALA A 1 93 ? 16.540 11.141 -24.412 1.00 54.34 93 ALA A O 1
ATOM 717 N N . SER A 1 94 ? 15.548 10.156 -22.669 1.00 60.09 94 SER A N 1
ATOM 718 C CA . SER A 1 94 ? 14.296 9.896 -23.368 1.00 60.09 94 SER A CA 1
ATOM 719 C C . SER A 1 94 ? 13.463 11.175 -23.329 1.00 60.09 94 SER A C 1
ATOM 721 O O . SER A 1 94 ? 13.422 11.859 -22.309 1.00 60.09 94 SER A O 1
ATOM 723 N N . GLU A 1 95 ? 12.780 11.502 -24.429 1.00 60.66 95 GLU A N 1
ATOM 724 C CA . GLU A 1 95 ? 11.880 12.668 -24.509 1.00 60.66 95 GLU A CA 1
ATOM 725 C C . GLU A 1 95 ? 10.739 12.610 -23.475 1.00 60.66 95 GLU A C 1
ATOM 727 O O . GLU A 1 95 ? 10.123 13.622 -23.147 1.00 60.66 95 GLU A O 1
ATOM 732 N N . ARG A 1 96 ? 10.461 11.417 -22.934 1.00 62.06 96 ARG A N 1
ATOM 733 C CA . ARG A 1 96 ? 9.506 11.187 -21.850 1.00 62.06 96 ARG A CA 1
ATOM 734 C C . ARG A 1 96 ? 10.253 10.844 -20.573 1.00 62.06 96 ARG A C 1
ATOM 736 O O . ARG A 1 96 ? 11.084 9.941 -20.569 1.00 62.06 96 ARG A O 1
ATOM 743 N N . ALA A 1 97 ? 9.897 11.516 -19.479 1.00 62.53 97 ALA A N 1
ATOM 744 C CA . ALA A 1 97 ? 10.413 11.171 -18.163 1.00 62.53 97 ALA A CA 1
ATOM 745 C C . ALA A 1 97 ? 10.130 9.682 -17.864 1.00 62.53 97 ALA A C 1
ATOM 747 O O . ALA A 1 97 ? 8.997 9.230 -18.069 1.00 62.53 97 ALA A O 1
ATOM 748 N N . PRO A 1 98 ? 11.124 8.908 -17.397 1.00 68.31 98 PRO A N 1
ATOM 749 C CA . PRO A 1 98 ? 10.920 7.503 -17.081 1.00 68.31 98 PRO A CA 1
ATOM 750 C C . PRO A 1 98 ? 9.860 7.366 -15.981 1.00 68.31 98 PRO A C 1
ATOM 752 O O . PRO A 1 98 ? 9.939 8.012 -14.933 1.00 68.31 98 PRO A O 1
ATOM 755 N N . VAL A 1 99 ? 8.850 6.526 -16.224 1.00 75.00 99 VAL A N 1
ATOM 756 C CA . VAL A 1 99 ? 7.808 6.230 -15.235 1.00 75.00 99 VAL A CA 1
ATOM 757 C C . VAL A 1 99 ? 8.439 5.384 -14.136 1.00 75.00 99 VAL A C 1
ATOM 759 O O . VAL A 1 99 ? 8.747 4.213 -14.338 1.00 75.00 99 VAL A O 1
ATOM 762 N N . GLY A 1 100 ? 8.674 5.982 -12.972 1.00 78.38 100 GLY A N 1
ATOM 763 C CA . GLY A 1 100 ? 9.206 5.243 -11.836 1.00 78.38 100 GLY A CA 1
ATOM 764 C C . GLY A 1 100 ? 8.155 4.335 -11.194 1.00 78.38 100 GLY A C 1
ATOM 765 O O . GLY A 1 100 ? 6.971 4.670 -11.118 1.00 78.38 100 GLY A O 1
ATOM 766 N N . VAL A 1 101 ? 8.600 3.181 -10.704 1.00 84.81 101 VAL A N 1
ATOM 767 C CA . VAL A 1 101 ? 7.747 2.156 -10.096 1.00 84.81 101 VAL A CA 1
ATOM 768 C C . VAL A 1 101 ? 7.708 2.358 -8.584 1.00 84.81 101 VAL A C 1
ATOM 770 O O . VAL A 1 101 ? 8.746 2.497 -7.933 1.00 84.81 101 VAL A O 1
ATOM 773 N N . LYS A 1 102 ? 6.509 2.368 -7.994 1.00 88.81 102 LYS A N 1
ATOM 774 C CA . LYS A 1 102 ? 6.342 2.411 -6.534 1.00 88.81 102 LYS A CA 1
ATOM 775 C C . LYS A 1 102 ? 6.382 1.000 -5.967 1.00 88.81 102 LYS A C 1
ATOM 777 O O . LYS A 1 102 ? 5.665 0.122 -6.440 1.00 88.81 102 LYS A O 1
ATOM 782 N N . LYS A 1 103 ? 7.196 0.791 -4.934 1.00 88.69 103 LYS A N 1
ATOM 783 C CA . LYS A 1 103 ? 7.351 -0.524 -4.307 1.00 88.69 103 LYS A CA 1
ATOM 784 C C . LYS A 1 103 ? 6.277 -0.733 -3.242 1.00 88.69 103 LYS A C 1
ATOM 786 O O . LYS A 1 103 ? 6.143 0.059 -2.306 1.00 88.69 103 LYS A O 1
ATOM 791 N N . VAL A 1 104 ? 5.531 -1.821 -3.387 1.00 91.94 104 VAL A N 1
ATOM 792 C CA . VAL A 1 104 ? 4.521 -2.303 -2.442 1.00 91.94 104 VAL A CA 1
ATOM 793 C C . VAL A 1 104 ? 4.785 -3.782 -2.196 1.00 91.94 104 VAL A C 1
ATOM 795 O O . VAL A 1 104 ? 4.956 -4.543 -3.143 1.00 91.94 104 VAL A O 1
ATOM 798 N N . SER A 1 105 ? 4.800 -4.185 -0.930 1.00 93.94 105 SER A N 1
ATOM 799 C CA . SER A 1 105 ? 4.830 -5.588 -0.520 1.00 93.94 105 SER A CA 1
ATOM 800 C C . SER A 1 105 ? 3.761 -5.797 0.541 1.00 93.94 105 SER A C 1
ATOM 802 O O . SER A 1 105 ? 3.790 -5.121 1.566 1.00 93.94 105 SER A O 1
ATOM 804 N N . TRP A 1 106 ? 2.799 -6.686 0.305 1.00 94.75 106 TRP A N 1
ATOM 805 C CA . TRP A 1 106 ? 1.768 -7.024 1.287 1.00 94.75 106 TRP A CA 1
ATOM 806 C C . TRP A 1 106 ? 1.371 -8.495 1.214 1.00 94.75 106 TRP A C 1
ATOM 808 O O . TRP A 1 106 ? 1.534 -9.148 0.183 1.00 94.75 106 TRP A O 1
ATOM 818 N N . ASN A 1 107 ? 0.812 -9.007 2.307 1.00 94.50 107 ASN A N 1
ATOM 819 C CA . ASN A 1 107 ? 0.193 -10.322 2.347 1.00 94.50 107 ASN A CA 1
ATOM 820 C C . ASN A 1 107 ? -1.263 -10.217 1.873 1.00 94.50 107 ASN A C 1
ATOM 822 O O . ASN A 1 107 ? -2.132 -9.727 2.596 1.00 94.50 107 ASN A O 1
ATOM 826 N N . LEU A 1 108 ? -1.516 -10.673 0.646 1.00 95.25 108 LEU A N 1
ATOM 827 C CA . LEU A 1 108 ? -2.827 -10.583 0.007 1.00 95.25 108 LEU A CA 1
ATOM 828 C C . LEU A 1 108 ? -3.908 -11.352 0.781 1.00 95.25 108 LEU A C 1
ATOM 830 O O . LEU A 1 108 ? -5.014 -10.842 0.944 1.00 95.25 108 LEU A O 1
ATOM 834 N N . ASP A 1 109 ? -3.592 -12.546 1.279 1.00 96.94 109 ASP A N 1
ATOM 835 C CA . ASP A 1 109 ? -4.545 -13.399 1.996 1.00 96.94 109 ASP A CA 1
ATOM 836 C C . ASP A 1 109 ? -4.966 -12.774 3.323 1.00 96.94 109 ASP A C 1
ATOM 838 O O . ASP A 1 109 ? -6.149 -12.744 3.661 1.00 96.94 109 ASP A O 1
ATOM 842 N N . ARG A 1 110 ? -4.011 -12.189 4.051 1.00 95.62 110 ARG A N 1
ATOM 843 C CA . ARG A 1 110 ? -4.310 -11.467 5.293 1.00 95.62 110 ARG A CA 1
ATOM 844 C C . ARG A 1 110 ? -5.109 -10.203 5.021 1.00 95.62 110 ARG A C 1
ATOM 846 O O . ARG A 1 110 ? -6.077 -9.955 5.727 1.00 95.62 110 ARG A O 1
ATOM 853 N N . VAL A 1 111 ? -4.765 -9.432 3.987 1.00 94.06 111 VAL A N 1
ATOM 854 C CA . VAL A 1 111 ? -5.564 -8.259 3.591 1.00 94.06 111 VAL A CA 1
ATOM 855 C C . VAL A 1 111 ? -7.005 -8.671 3.289 1.00 94.06 111 VAL A C 1
ATOM 857 O O . VAL A 1 111 ? -7.916 -8.042 3.811 1.00 94.06 111 VAL A O 1
ATOM 860 N N . ARG A 1 112 ? -7.214 -9.747 2.521 1.00 95.75 112 ARG A N 1
ATOM 861 C CA . ARG A 1 112 ? -8.549 -10.286 2.214 1.00 95.75 112 ARG A CA 1
ATOM 862 C C . ARG A 1 112 ? -9.314 -10.743 3.451 1.00 95.75 112 ARG A C 1
ATOM 864 O O . ARG A 1 112 ? -10.517 -10.568 3.484 1.00 95.75 112 ARG A O 1
ATOM 871 N N . TRP A 1 113 ? -8.636 -11.304 4.450 1.00 95.06 113 TRP A N 1
ATOM 872 C CA . TRP A 1 113 ? -9.269 -11.714 5.707 1.00 95.06 113 TRP A CA 1
ATOM 873 C C . TRP A 1 113 ? -9.796 -10.528 6.531 1.00 95.06 113 TRP A C 1
ATOM 875 O O . TRP A 1 113 ? -10.758 -10.676 7.278 1.00 95.06 113 TRP A O 1
ATOM 885 N N . TRP A 1 114 ? -9.157 -9.360 6.415 1.00 92.50 114 TRP A N 1
ATOM 886 C CA . TRP A 1 114 ? -9.550 -8.144 7.133 1.00 92.50 114 TRP A CA 1
ATOM 887 C C . TRP A 1 114 ? -10.566 -7.265 6.388 1.00 92.50 114 TRP A C 1
ATOM 889 O O . TRP A 1 114 ? -11.059 -6.305 6.990 1.00 92.50 114 TRP A O 1
ATOM 899 N N . LEU A 1 115 ? -10.809 -7.531 5.101 1.00 89.56 115 LEU A N 1
ATOM 900 C CA . LEU A 1 115 ? -11.831 -6.864 4.288 1.00 89.56 115 LEU A CA 1
ATOM 901 C C . LEU A 1 115 ? -13.200 -7.504 4.527 1.00 89.56 115 LEU A C 1
ATOM 903 O O . LEU A 1 115 ? -14.168 -6.720 4.630 1.00 89.56 115 LEU A O 1
#

Radius of gyration: 27.4 Å; chains: 1; bounding box: 74×58×68 Å

pLDDT: mean 76.9, std 15.14, range [45.84, 96.94]